Protein AF-A0A4Q2XAE1-F1 (afdb_monomer)

Solvent-accessible surface area (backbone atoms only — not comparable to full-atom values): 7192 Å² total; per-residue (Å²): 142,83,86,82,82,77,79,73,78,82,74,82,67,62,94,53,61,94,48,43,72,59,49,52,50,30,52,52,50,48,52,52,58,36,68,69,42,58,84,91,49,23,67,61,51,43,57,64,68,66,54,91,70,89,57,60,61,29,49,50,38,36,52,50,28,50,74,74,78,46,69,50,71,64,31,42,51,50,13,35,51,50,45,33,47,50,52,17,52,50,47,48,46,36,54,76,69,66,37,56,57,52,96,92,37,72,27,61,36,60,75,65,34,54,73,56,29,50,54,56,23,75,71,79

Radius of gyration: 18.58 Å; Cα contacts (8 Å, |Δi|>4): 113; chains: 1; bounding box: 35×68×38 Å

Foldseek 3Di:
DDDPPPDDPPPVPLPLVVCVVLVVVLLVVLLVLLVPDDPVCSVLLCVLSVPDDSLPQLSVLQVVCCVPPHGDVVSSVVSNVRVLLVSLVVLVVCLVVVPQDDPNHGHSCVVPNDVVSNVSSVSD

Structure (mmCIF, N/CA/C/O backbone):
data_AF-A0A4Q2XAE1-F1
#
_entry.id   AF-A0A4Q2XAE1-F1
#
loop_
_atom_site.group_PDB
_atom_site.id
_atom_site.type_symbol
_atom_site.label_atom_id
_atom_site.label_alt_id
_atom_site.label_comp_id
_atom_site.label_asym_id
_atom_site.label_entity_id
_atom_site.label_seq_id
_atom_site.pdbx_PDB_ins_code
_atom_site.Cartn_x
_atom_site.Cartn_y
_atom_site.Cartn_z
_atom_site.occupancy
_atom_site.B_iso_or_equiv
_atom_site.auth_seq_id
_atom_site.auth_comp_id
_atom_site.auth_asym_id
_atom_site.auth_atom_id
_atom_site.pdbx_PDB_model_num
ATOM 1 N N . MET A 1 1 ? -3.472 55.978 12.393 1.00 43.09 1 MET A N 1
ATOM 2 C CA . MET A 1 1 ? -2.885 55.097 11.363 1.00 43.09 1 MET A CA 1
ATOM 3 C C . MET A 1 1 ? -2.370 53.861 12.067 1.00 43.09 1 MET A C 1
ATOM 5 O O . MET A 1 1 ? -1.255 53.870 12.563 1.00 43.09 1 MET A O 1
ATOM 9 N N . ALA A 1 2 ? -3.241 52.869 12.222 1.00 43.34 2 ALA A N 1
ATOM 10 C CA . ALA A 1 2 ? -2.881 51.549 12.712 1.00 43.34 2 ALA A CA 1
ATOM 11 C C . ALA A 1 2 ? -3.066 50.611 11.525 1.00 43.34 2 ALA A C 1
ATOM 13 O O . ALA A 1 2 ? -4.173 50.529 11.000 1.00 43.34 2 ALA A O 1
ATOM 14 N N . ASP A 1 3 ? -1.987 49.975 11.088 1.00 41.94 3 ASP A N 1
ATOM 15 C CA . ASP A 1 3 ? -2.054 48.869 10.144 1.00 41.94 3 ASP A CA 1
ATOM 16 C C . ASP A 1 3 ? -1.270 47.714 10.768 1.00 41.94 3 ASP A C 1
ATOM 18 O O . ASP A 1 3 ? -0.056 47.581 10.622 1.00 41.94 3 ASP A O 1
ATOM 22 N N . THR A 1 4 ? -1.973 46.966 11.618 1.00 47.06 4 THR A N 1
ATOM 23 C CA . THR A 1 4 ? -1.481 45.737 12.239 1.00 47.06 4 THR A CA 1
ATOM 24 C C . THR A 1 4 ? -1.913 44.593 11.337 1.00 47.06 4 THR A C 1
ATOM 26 O O . THR A 1 4 ? -3.005 44.045 11.486 1.00 47.06 4 THR A O 1
ATOM 29 N N . THR A 1 5 ? -1.064 44.226 10.384 1.00 46.62 5 THR A N 1
ATOM 30 C CA . THR A 1 5 ? -1.225 42.996 9.610 1.00 46.62 5 THR A CA 1
ATOM 31 C C . THR A 1 5 ? -0.891 41.805 10.507 1.00 46.62 5 THR A C 1
ATOM 33 O O . THR A 1 5 ? 0.248 41.359 10.619 1.00 46.62 5 THR A O 1
ATOM 36 N N . ALA A 1 6 ? -1.907 41.289 11.197 1.00 49.97 6 ALA A N 1
ATOM 37 C CA . ALA A 1 6 ? -1.817 40.014 11.889 1.00 49.97 6 ALA A CA 1
ATOM 38 C C . ALA A 1 6 ? -1.661 38.893 10.847 1.00 49.97 6 ALA A C 1
ATOM 40 O O . ALA A 1 6 ? -2.634 38.449 10.241 1.00 49.97 6 ALA A O 1
ATOM 41 N N . GLN A 1 7 ? -0.428 38.436 10.625 1.00 51.66 7 GLN A N 1
ATOM 42 C CA . GLN A 1 7 ? -0.172 37.168 9.948 1.00 51.66 7 GLN A CA 1
ATOM 43 C C . GLN A 1 7 ? -0.736 36.039 10.813 1.00 51.66 7 GLN A C 1
ATOM 45 O O . GLN A 1 7 ? -0.203 35.716 11.873 1.00 51.66 7 GLN A O 1
ATOM 50 N N . THR A 1 8 ? -1.848 35.454 10.371 1.00 47.59 8 THR A N 1
ATOM 51 C CA . THR A 1 8 ? -2.364 34.207 10.933 1.00 47.59 8 THR A CA 1
ATOM 52 C C . THR A 1 8 ? -1.314 33.117 10.702 1.00 47.59 8 THR A C 1
ATOM 54 O O . THR A 1 8 ? -0.917 32.918 9.553 1.00 47.59 8 THR A O 1
ATOM 57 N N . PRO A 1 9 ? -0.831 32.410 11.739 1.00 50.25 9 PRO A N 1
ATOM 58 C CA . PRO A 1 9 ? 0.084 31.304 11.523 1.00 50.25 9 PRO A CA 1
ATOM 59 C C . PRO A 1 9 ? -0.664 30.222 10.744 1.00 50.25 9 PRO A C 1
ATOM 61 O O . PRO A 1 9 ? -1.672 29.693 11.216 1.00 50.25 9 PRO A O 1
ATOM 64 N N . THR A 1 10 ? -0.186 29.904 9.541 1.00 51.97 10 THR A N 1
ATOM 65 C CA . THR A 1 10 ? -0.641 28.752 8.761 1.00 51.97 10 THR A CA 1
ATOM 66 C C . THR A 1 10 ? -0.197 27.497 9.501 1.00 51.97 10 THR A C 1
ATOM 68 O O . THR A 1 10 ? 0.826 26.895 9.190 1.00 51.97 10 THR A O 1
ATOM 71 N N . ASN A 1 11 ? -0.934 27.129 10.545 1.00 55.09 11 ASN A N 1
ATOM 72 C CA . ASN A 1 11 ? -0.804 25.831 11.170 1.00 55.09 11 ASN A CA 1
ATOM 73 C C . ASN A 1 11 ? -1.308 24.831 10.127 1.00 55.09 11 ASN A C 1
ATOM 75 O O . ASN A 1 11 ? -2.514 24.624 9.994 1.00 55.09 11 ASN A O 1
ATOM 79 N N . THR A 1 12 ? -0.409 24.306 9.292 1.00 60.06 12 THR A N 1
ATOM 80 C CA . THR A 1 12 ? -0.704 23.203 8.373 1.00 60.06 12 THR A CA 1
ATOM 81 C C . THR A 1 12 ? -0.987 21.972 9.217 1.00 60.06 12 THR A C 1
ATOM 83 O O . THR A 1 12 ? -0.121 21.126 9.432 1.00 60.06 12 THR A O 1
ATOM 86 N N . LEU A 1 13 ? -2.203 21.925 9.754 1.00 67.81 13 LEU A N 1
ATOM 87 C CA . LEU A 1 13 ? -2.724 20.809 10.510 1.00 67.81 13 LEU A CA 1
ATOM 88 C C . LEU A 1 13 ? -2.662 19.592 9.589 1.00 67.81 13 LEU A C 1
ATOM 90 O O . LEU A 1 13 ? -3.167 19.631 8.462 1.00 67.81 13 LEU A O 1
ATOM 94 N N . PHE A 1 14 ? -2.012 18.525 10.041 1.00 76.06 14 PHE A N 1
ATOM 95 C CA . PHE A 1 14 ? -2.084 17.257 9.337 1.00 76.06 14 PHE A CA 1
ATOM 96 C C . PHE A 1 14 ? -3.573 16.877 9.213 1.00 76.06 14 PHE A C 1
ATOM 98 O O . PHE A 1 14 ? -4.256 16.824 10.238 1.00 76.06 14 PHE A O 1
ATOM 105 N N . PRO A 1 15 ? -4.110 16.641 7.997 1.00 84.06 15 PRO A N 1
ATOM 106 C CA . PRO A 1 15 ? -5.558 16.503 7.794 1.00 84.06 15 PRO A CA 1
ATOM 107 C C . PRO A 1 15 ? -6.210 15.379 8.607 1.00 84.06 15 PRO A C 1
ATOM 109 O O . PRO A 1 15 ? -7.419 15.389 8.812 1.00 84.06 15 PRO A O 1
ATOM 112 N N . PHE A 1 16 ? -5.406 14.419 9.067 1.00 92.44 16 PHE A N 1
ATOM 113 C CA . PHE A 1 16 ? -5.838 13.241 9.809 1.00 92.44 16 PHE A CA 1
ATOM 114 C C . PHE A 1 16 ? -5.255 13.199 11.227 1.00 92.44 16 PHE A C 1
ATOM 116 O O . PHE A 1 16 ? -4.987 12.119 11.744 1.00 92.44 16 PHE A O 1
ATOM 123 N N . GLU A 1 17 ? -5.056 14.362 11.864 1.00 92.94 17 GLU A N 1
ATOM 124 C CA . GLU A 1 17 ? -4.519 14.462 13.235 1.00 92.94 17 GLU A CA 1
ATOM 125 C C . GLU A 1 17 ? -5.265 13.563 14.230 1.00 92.94 17 GLU A C 1
ATOM 127 O O . GLU A 1 17 ? -4.638 12.895 15.044 1.00 92.94 17 GLU A O 1
ATOM 132 N N . LEU A 1 18 ? -6.595 13.483 14.105 1.00 93.88 18 LEU A N 1
ATOM 133 C CA . LEU A 1 18 ? -7.455 12.669 14.968 1.00 93.88 18 LEU A CA 1
ATOM 134 C C . LEU A 1 18 ? -7.093 11.174 14.971 1.00 93.88 18 LEU A C 1
ATOM 136 O O . LEU A 1 18 ? -7.336 10.502 15.965 1.00 93.88 18 LEU A O 1
ATOM 140 N N . VAL A 1 19 ? -6.542 10.663 13.868 1.00 95.56 19 VAL A N 1
ATOM 141 C CA . VAL A 1 19 ? -6.224 9.236 13.674 1.00 95.56 19 VAL A CA 1
ATOM 142 C C . VAL A 1 19 ? -4.734 9.015 13.407 1.00 95.56 19 VAL A C 1
ATOM 144 O O . VAL A 1 19 ? -4.333 8.041 12.768 1.00 95.56 19 VAL A O 1
ATOM 147 N N . ARG A 1 20 ? -3.887 9.958 13.843 1.00 94.81 20 ARG A N 1
ATOM 148 C CA . ARG A 1 20 ? -2.440 9.920 13.602 1.00 94.81 20 ARG A CA 1
ATOM 149 C C . ARG A 1 20 ? -1.808 8.636 14.138 1.00 94.81 20 ARG A C 1
ATOM 151 O O . ARG A 1 20 ? -1.061 7.990 13.409 1.00 94.81 20 ARG A O 1
ATOM 158 N N . ALA A 1 21 ? -2.115 8.265 15.379 1.00 95.38 21 ALA A N 1
ATOM 159 C CA . ALA A 1 21 ? -1.518 7.099 16.029 1.00 95.38 21 ALA A CA 1
ATOM 160 C C . ALA A 1 21 ? -1.880 5.793 15.300 1.00 95.38 21 ALA A C 1
ATOM 162 O O . ALA A 1 21 ? -1.049 4.906 15.109 1.00 95.38 21 ALA A O 1
ATOM 163 N N . GLU A 1 22 ? -3.119 5.682 14.832 1.00 96.69 22 GLU A N 1
ATOM 164 C CA . GLU A 1 22 ? -3.600 4.555 14.043 1.00 96.69 22 GLU A CA 1
ATOM 165 C C . GLU A 1 22 ? -2.939 4.502 12.663 1.00 96.69 22 GLU A C 1
ATOM 167 O O . GLU A 1 22 ? -2.553 3.426 12.209 1.00 96.69 22 GLU A O 1
ATOM 172 N N . LEU A 1 23 ? -2.752 5.652 12.009 1.00 96.12 23 LEU A N 1
ATOM 173 C CA . LEU A 1 23 ? -2.040 5.734 10.732 1.00 96.12 23 LEU A CA 1
ATOM 174 C C . LEU A 1 23 ? -0.564 5.343 10.856 1.00 96.12 23 LEU A C 1
ATOM 176 O O . LEU A 1 23 ? -0.034 4.689 9.959 1.00 96.12 23 LEU A O 1
ATOM 180 N N . GLU A 1 24 ? 0.091 5.689 11.963 1.00 95.44 24 GLU A N 1
ATOM 181 C CA . GLU A 1 24 ? 1.4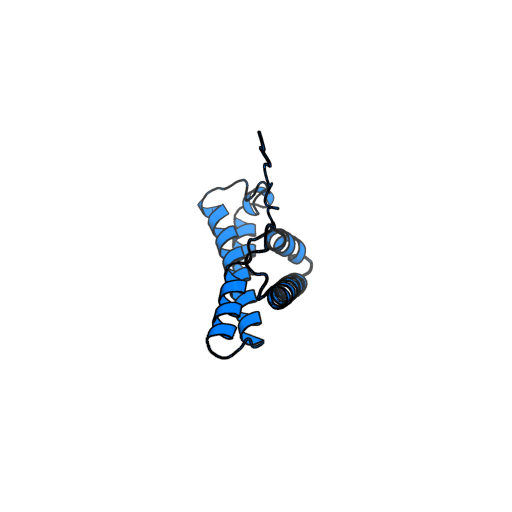54 5.232 12.256 1.00 95.44 24 GLU A CA 1
ATOM 182 C C . GLU A 1 24 ? 1.507 3.707 12.415 1.00 95.44 24 GLU A C 1
ATOM 184 O O . GLU A 1 24 ? 2.405 3.063 11.869 1.00 95.44 24 GLU A O 1
ATOM 189 N N . ARG A 1 25 ? 0.508 3.104 13.075 1.00 97.25 25 ARG A N 1
ATOM 190 C CA . ARG A 1 25 ? 0.384 1.638 13.166 1.00 97.25 25 ARG A CA 1
ATOM 191 C C . ARG A 1 25 ? 0.176 0.997 11.793 1.00 97.25 25 ARG A C 1
ATOM 193 O O . ARG A 1 25 ? 0.821 -0.005 11.501 1.00 97.25 25 ARG A O 1
ATOM 200 N N . VAL A 1 26 ? -0.663 1.583 10.936 1.00 96.62 26 VAL A N 1
ATOM 201 C CA . VAL A 1 26 ? -0.853 1.112 9.551 1.00 96.62 26 VAL A CA 1
ATOM 202 C C . VAL A 1 26 ? 0.461 1.160 8.770 1.00 96.62 26 VAL A C 1
ATOM 204 O O . VAL A 1 26 ? 0.797 0.203 8.080 1.00 96.62 26 VAL A O 1
ATOM 207 N N . GLU A 1 27 ? 1.225 2.244 8.892 1.00 94.94 27 GLU A N 1
ATOM 208 C CA . GLU A 1 27 ? 2.512 2.398 8.207 1.00 94.94 27 GLU A CA 1
ATOM 209 C C . GLU A 1 27 ? 3.531 1.340 8.660 1.00 94.94 27 GLU A C 1
ATOM 211 O O . GLU A 1 27 ? 4.236 0.766 7.828 1.00 94.94 27 GLU A O 1
ATOM 216 N N . VAL A 1 28 ? 3.580 1.032 9.961 1.00 96.06 28 VAL A N 1
ATOM 217 C CA . VAL A 1 28 ? 4.396 -0.073 10.485 1.00 96.06 28 VAL A CA 1
ATOM 218 C C . VAL A 1 28 ? 3.948 -1.403 9.881 1.00 96.06 28 VAL A C 1
ATOM 220 O O . VAL A 1 28 ? 4.781 -2.121 9.330 1.00 96.06 28 VAL A O 1
ATOM 223 N N . SER A 1 29 ? 2.647 -1.698 9.896 1.00 96.62 29 SER A N 1
ATOM 224 C CA . SER A 1 29 ? 2.120 -2.951 9.349 1.00 96.62 29 SER A CA 1
ATOM 225 C C . SER A 1 29 ? 2.383 -3.104 7.849 1.00 96.62 29 SER A C 1
ATOM 227 O O . SER A 1 29 ? 2.751 -4.192 7.417 1.00 96.62 29 SER A O 1
ATOM 229 N N . ILE A 1 30 ? 2.278 -2.036 7.048 1.00 95.75 30 ILE A N 1
ATOM 230 C CA . ILE A 1 30 ? 2.649 -2.073 5.622 1.00 95.75 30 ILE A CA 1
ATOM 231 C C . ILE A 1 30 ? 4.122 -2.469 5.469 1.00 95.75 30 ILE A C 1
ATOM 233 O O . ILE A 1 30 ? 4.443 -3.363 4.689 1.00 95.75 30 ILE A O 1
ATOM 237 N N . ARG A 1 31 ? 5.030 -1.855 6.237 1.00 94.69 31 ARG A N 1
ATOM 238 C CA . ARG A 1 31 ? 6.467 -2.178 6.171 1.00 94.69 31 ARG A CA 1
ATOM 239 C C . ARG A 1 31 ? 6.770 -3.603 6.616 1.00 94.69 31 ARG A C 1
ATOM 241 O O . ARG A 1 31 ? 7.682 -4.218 6.074 1.00 94.69 31 ARG A O 1
ATOM 248 N N . GLU A 1 32 ? 6.036 -4.125 7.590 1.00 96.12 32 GLU A N 1
ATOM 249 C CA . GLU A 1 32 ? 6.158 -5.520 8.018 1.00 96.12 32 GLU A CA 1
ATOM 250 C C . GLU A 1 32 ? 5.708 -6.490 6.920 1.00 96.12 32 GLU A C 1
ATOM 252 O O . GLU A 1 32 ? 6.419 -7.459 6.662 1.00 96.12 32 GLU A O 1
ATOM 257 N N . GLN A 1 33 ? 4.604 -6.198 6.219 1.00 94.62 33 GLN A N 1
ATOM 258 C CA . GLN A 1 33 ? 4.173 -6.992 5.058 1.00 94.62 33 GLN A CA 1
ATOM 259 C C . GLN A 1 33 ? 5.233 -6.981 3.951 1.00 94.62 33 GLN A C 1
ATOM 261 O O . GLN A 1 33 ? 5.587 -8.034 3.431 1.00 94.62 33 GLN A O 1
ATOM 266 N N . VAL A 1 34 ? 5.810 -5.814 3.648 1.00 94.31 34 VAL A N 1
ATOM 267 C CA . VAL A 1 34 ? 6.901 -5.690 2.666 1.00 94.31 34 VAL A CA 1
ATOM 268 C C . VAL A 1 34 ? 8.107 -6.549 3.058 1.00 94.31 34 VAL A C 1
ATOM 270 O O . VAL A 1 34 ? 8.633 -7.288 2.233 1.00 94.31 34 VAL A O 1
ATOM 273 N N . ARG A 1 35 ? 8.524 -6.510 4.328 1.00 95.25 35 ARG A N 1
ATOM 274 C CA . ARG A 1 35 ? 9.667 -7.297 4.828 1.00 95.25 35 ARG A CA 1
ATOM 275 C C . ARG A 1 35 ? 9.431 -8.806 4.829 1.00 95.25 35 ARG A C 1
ATOM 277 O O . ARG A 1 35 ? 10.396 -9.554 4.948 1.00 95.25 35 ARG A O 1
ATOM 284 N N . ALA A 1 36 ? 8.177 -9.245 4.756 1.00 96.06 36 ALA A N 1
ATOM 285 C CA . ALA A 1 36 ? 7.820 -10.657 4.728 1.00 96.06 36 ALA A CA 1
ATOM 286 C C . ALA A 1 36 ? 7.954 -11.288 3.330 1.00 96.06 36 ALA A C 1
ATOM 288 O O . ALA A 1 36 ? 7.855 -12.510 3.212 1.00 96.06 36 ALA A O 1
ATOM 289 N N . PHE A 1 37 ? 8.186 -10.487 2.282 1.00 96.12 37 PHE A N 1
ATOM 290 C CA . PHE A 1 37 ? 8.477 -11.005 0.946 1.00 96.12 37 PHE A CA 1
ATOM 291 C C . PHE A 1 37 ? 9.818 -11.739 0.895 1.00 96.12 37 PHE A C 1
ATOM 293 O O . PHE A 1 37 ? 10.709 -11.527 1.719 1.00 96.12 37 PHE A O 1
ATOM 300 N N . ASP A 1 38 ? 9.968 -12.590 -0.123 1.00 97.00 38 ASP A N 1
ATOM 301 C CA . ASP A 1 38 ? 11.250 -13.218 -0.430 1.00 97.00 38 ASP A CA 1
ATOM 302 C C . ASP A 1 38 ? 12.354 -12.145 -0.567 1.00 97.00 38 ASP A C 1
ATOM 304 O O . ASP A 1 38 ? 12.109 -11.114 -1.204 1.00 97.00 38 ASP A O 1
ATOM 308 N N . PRO A 1 39 ? 13.567 -12.357 -0.019 1.00 96.75 39 PRO A N 1
ATOM 309 C CA . PRO A 1 39 ? 14.649 -11.372 -0.076 1.00 96.75 39 PRO A CA 1
ATOM 310 C C . PRO A 1 39 ? 15.029 -10.909 -1.489 1.00 96.75 39 PRO A C 1
ATOM 312 O O . PRO A 1 39 ? 15.564 -9.813 -1.649 1.00 96.75 39 PRO A O 1
ATOM 315 N N . ALA A 1 40 ? 14.773 -11.720 -2.519 1.00 95.50 40 ALA A N 1
ATOM 316 C CA . ALA A 1 40 ? 14.997 -11.331 -3.908 1.00 95.50 40 ALA A CA 1
ATOM 317 C C . ALA A 1 40 ? 13.922 -10.367 -4.442 1.00 95.50 40 ALA A C 1
ATOM 319 O O . ALA A 1 40 ? 14.176 -9.659 -5.414 1.00 95.50 40 ALA A O 1
ATOM 320 N N . VAL A 1 41 ? 12.736 -10.334 -3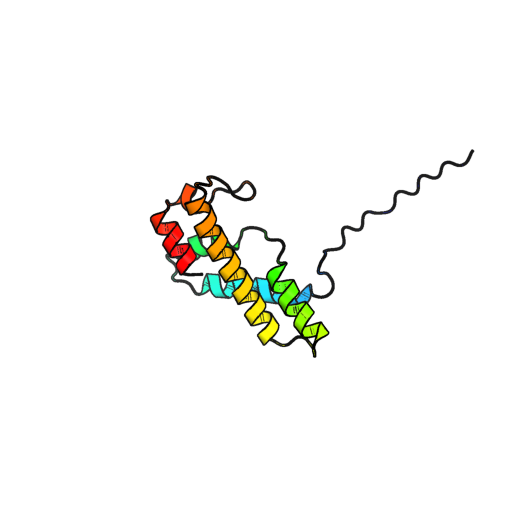.828 1.00 95.75 41 VAL A N 1
ATOM 321 C CA . VAL A 1 41 ? 11.567 -9.546 -4.257 1.00 95.75 41 VAL A CA 1
ATOM 322 C C . VAL A 1 41 ? 11.356 -8.314 -3.371 1.00 95.75 41 VAL A C 1
ATOM 324 O O . VAL A 1 41 ? 10.973 -7.258 -3.879 1.00 95.75 41 VAL A O 1
ATOM 327 N N . GLU A 1 42 ? 11.660 -8.414 -2.074 1.00 96.94 42 GLU A N 1
ATOM 328 C CA . GLU A 1 42 ? 11.470 -7.350 -1.076 1.00 96.94 42 GLU A CA 1
ATOM 329 C C . GLU A 1 42 ? 11.962 -5.965 -1.532 1.00 96.94 42 GLU A C 1
ATOM 331 O O . GLU A 1 42 ? 11.175 -5.022 -1.422 1.00 96.94 42 GLU A O 1
ATOM 336 N N . PRO A 1 43 ? 13.157 -5.797 -2.140 1.00 96.75 43 PRO A N 1
ATOM 337 C CA . PRO A 1 43 ? 13.643 -4.466 -2.512 1.00 96.75 43 PRO A CA 1
ATOM 338 C C . PRO A 1 43 ? 12.764 -3.761 -3.553 1.00 96.75 43 PRO A C 1
ATOM 340 O O . PRO A 1 43 ? 12.661 -2.531 -3.565 1.00 96.75 43 PRO A O 1
ATOM 343 N N . TYR A 1 44 ? 12.117 -4.532 -4.431 1.00 96.06 44 TYR A N 1
ATOM 344 C CA . TYR A 1 44 ? 11.212 -4.006 -5.451 1.00 96.06 44 TYR A CA 1
ATOM 345 C C . TYR A 1 44 ? 9.881 -3.569 -4.838 1.00 96.06 44 TYR A C 1
ATOM 347 O O . TYR A 1 44 ? 9.387 -2.478 -5.128 1.00 96.06 44 TYR A O 1
ATOM 355 N N . VAL A 1 45 ? 9.330 -4.390 -3.942 1.00 96.44 45 VAL A N 1
ATOM 356 C CA . VAL A 1 45 ? 8.090 -4.079 -3.218 1.00 96.44 45 VAL A CA 1
ATOM 357 C C . VAL A 1 45 ? 8.310 -2.874 -2.299 1.00 96.44 45 VAL A C 1
ATOM 359 O O . VAL A 1 45 ? 7.508 -1.940 -2.286 1.00 96.44 45 VAL A O 1
ATOM 362 N N . ALA A 1 46 ? 9.449 -2.822 -1.604 1.00 95.44 46 ALA A N 1
ATOM 363 C CA . ALA A 1 46 ? 9.843 -1.695 -0.769 1.00 95.44 46 ALA A CA 1
ATOM 364 C C . ALA A 1 46 ? 9.951 -0.393 -1.566 1.00 95.44 46 ALA A C 1
ATOM 366 O O . ALA A 1 46 ? 9.540 0.658 -1.076 1.00 95.44 46 ALA A O 1
ATOM 367 N N . TYR A 1 47 ? 10.459 -0.443 -2.800 1.00 95.00 47 TYR A N 1
ATOM 368 C CA . TYR A 1 47 ? 10.503 0.730 -3.669 1.00 95.00 47 TYR A CA 1
ATOM 369 C C . TYR A 1 47 ? 9.106 1.279 -3.978 1.00 95.00 47 TYR A C 1
ATOM 371 O O . TYR A 1 47 ? 8.894 2.488 -3.881 1.00 95.00 47 TYR A O 1
ATOM 379 N N . ILE A 1 48 ? 8.153 0.401 -4.302 1.00 93.44 48 ILE A N 1
ATOM 380 C CA . ILE A 1 48 ? 6.765 0.792 -4.578 1.00 93.44 48 ILE A CA 1
ATOM 381 C C . ILE A 1 48 ? 6.138 1.407 -3.316 1.00 93.44 48 ILE A C 1
ATOM 383 O O . ILE A 1 48 ? 5.630 2.534 -3.354 1.00 93.44 48 ILE A O 1
ATOM 387 N N . CYS A 1 49 ? 6.256 0.715 -2.179 1.00 91.62 49 CYS A N 1
ATOM 388 C CA . CYS A 1 49 ? 5.618 1.094 -0.918 1.00 91.62 49 CYS A CA 1
ATOM 389 C C . CYS A 1 49 ? 6.231 2.327 -0.231 1.00 91.62 49 CYS A C 1
ATOM 391 O O . CYS A 1 49 ? 5.532 3.032 0.501 1.00 91.62 49 CYS A O 1
ATOM 393 N N . ASN A 1 50 ? 7.506 2.638 -0.487 1.00 86.00 50 ASN A N 1
ATOM 394 C CA . ASN A 1 50 ? 8.180 3.822 0.066 1.00 86.00 50 ASN A CA 1
ATOM 395 C C . ASN A 1 50 ? 7.790 5.139 -0.625 1.00 86.00 50 ASN A C 1
ATOM 397 O O . ASN A 1 50 ? 8.299 6.206 -0.267 1.00 86.00 50 ASN A O 1
ATOM 401 N N . THR A 1 51 ? 6.876 5.111 -1.595 1.00 73.62 51 THR A N 1
ATOM 402 C CA . THR A 1 51 ? 6.397 6.338 -2.230 1.00 73.62 51 THR A CA 1
ATOM 403 C C . THR A 1 51 ? 5.443 7.081 -1.290 1.00 73.62 51 THR A C 1
ATOM 405 O O . THR A 1 51 ? 4.381 6.576 -0.924 1.00 73.62 51 THR A O 1
ATOM 408 N N . SER A 1 52 ? 5.798 8.317 -0.921 1.00 66.69 52 SER A N 1
ATOM 409 C CA . SER A 1 52 ? 4.997 9.161 -0.020 1.00 66.69 52 SER A CA 1
ATOM 410 C C . SER A 1 52 ? 3.569 9.328 -0.537 1.00 66.69 52 SER A C 1
ATOM 412 O O . SER A 1 52 ? 3.368 9.871 -1.626 1.00 66.69 52 SER A O 1
ATOM 414 N N . GLY A 1 53 ? 2.585 8.847 0.228 1.00 79.62 53 GLY A N 1
ATOM 415 C CA . GLY A 1 53 ? 1.156 8.916 -0.068 1.00 79.62 53 GLY A CA 1
ATOM 416 C C . GLY A 1 53 ? 0.391 9.727 0.974 1.00 79.62 53 GLY A C 1
ATOM 417 O O . GLY A 1 53 ? 0.829 9.902 2.103 1.00 79.62 53 GLY A O 1
ATOM 418 N N . LYS A 1 54 ? -0.796 10.215 0.601 1.00 87.69 54 LYS A N 1
ATOM 419 C CA . LYS A 1 54 ? -1.655 11.006 1.501 1.00 87.69 54 LYS A CA 1
ATOM 420 C C . LYS A 1 54 ? -2.367 10.159 2.570 1.00 87.69 54 LYS A C 1
ATOM 422 O O . LYS A 1 54 ? -3.036 10.728 3.420 1.00 87.69 54 LYS A O 1
ATOM 427 N N . ARG A 1 55 ? -2.282 8.823 2.476 1.00 92.25 55 ARG A N 1
ATOM 428 C CA . ARG A 1 55 ? -2.911 7.836 3.379 1.00 92.25 55 ARG A CA 1
ATOM 429 C C . ARG A 1 55 ? -4.410 8.066 3.638 1.00 92.25 55 ARG A C 1
ATOM 431 O O . ARG A 1 55 ? -4.931 7.745 4.700 1.00 92.25 55 ARG A O 1
ATOM 438 N N . ILE A 1 56 ? -5.125 8.579 2.633 1.00 95.62 56 ILE A N 1
ATOM 439 C CA . ILE A 1 56 ? -6.561 8.896 2.731 1.00 95.62 56 ILE A CA 1
ATOM 440 C C . ILE A 1 56 ? -7.396 7.625 2.942 1.00 95.62 56 ILE A C 1
ATOM 442 O O . ILE A 1 56 ? -8.359 7.643 3.702 1.00 95.62 56 ILE A O 1
ATOM 446 N N . ARG A 1 57 ? -7.031 6.519 2.280 1.00 96.44 57 ARG A N 1
ATOM 447 C CA . ARG A 1 57 ? -7.783 5.256 2.336 1.00 96.44 57 ARG A CA 1
ATOM 448 C C . ARG A 1 57 ? -7.708 4.594 3.721 1.00 96.44 57 ARG A C 1
ATOM 450 O O . ARG A 1 57 ? -8.774 4.344 4.281 1.00 96.44 57 ARG A O 1
ATOM 457 N N . PRO A 1 58 ? -6.515 4.403 4.325 1.00 97.06 58 PRO A N 1
ATOM 458 C CA . PRO A 1 58 ? -6.416 3.998 5.722 1.00 97.06 58 PRO A CA 1
ATOM 459 C C . PRO A 1 58 ? -7.161 4.922 6.682 1.00 97.06 58 PRO A C 1
ATOM 461 O O . PRO A 1 58 ? -7.905 4.446 7.535 1.00 97.06 58 PRO A O 1
ATOM 464 N N . ALA A 1 59 ? -7.005 6.242 6.520 1.00 97.25 59 ALA A N 1
ATOM 465 C CA . ALA A 1 59 ? -7.642 7.212 7.403 1.00 97.25 59 ALA A CA 1
ATOM 466 C C . ALA A 1 59 ? -9.168 7.075 7.376 1.00 97.25 59 ALA A C 1
ATOM 468 O O . ALA A 1 59 ? -9.803 7.083 8.426 1.00 97.25 59 ALA A O 1
ATOM 469 N N . LEU A 1 60 ? -9.755 6.889 6.189 1.00 97.12 60 LEU A N 1
ATOM 470 C CA . LEU A 1 60 ? -11.192 6.688 6.038 1.00 97.12 60 LEU A CA 1
ATOM 471 C C . LEU A 1 60 ? -11.674 5.428 6.770 1.00 97.12 60 LEU A C 1
ATOM 473 O O . LEU A 1 60 ? -12.670 5.499 7.483 1.00 97.12 60 LEU A O 1
ATOM 477 N N . ALA A 1 61 ? -10.962 4.304 6.642 1.00 97.50 61 ALA A N 1
ATOM 478 C CA . ALA A 1 61 ? -11.318 3.065 7.335 1.00 97.50 61 ALA A CA 1
ATOM 479 C C . ALA A 1 61 ? -11.339 3.233 8.864 1.00 97.50 61 ALA A C 1
ATOM 481 O O . ALA A 1 61 ? -12.277 2.793 9.530 1.00 97.50 61 ALA A O 1
ATOM 482 N N . ILE A 1 62 ? -10.331 3.916 9.411 1.00 98.00 62 ILE A N 1
ATOM 483 C CA . ILE A 1 62 ? -10.213 4.174 10.850 1.00 98.00 62 ILE A CA 1
ATOM 484 C C . ILE A 1 62 ? -11.310 5.136 11.325 1.00 98.00 62 ILE A C 1
ATOM 486 O O . ILE A 1 62 ? -11.986 4.867 12.318 1.00 98.00 62 ILE A O 1
ATOM 490 N N . LEU A 1 63 ? -11.515 6.243 10.605 1.00 97.31 63 LEU A N 1
ATOM 491 C CA . LEU A 1 63 ? -12.516 7.256 10.948 1.00 97.31 63 LEU A CA 1
ATOM 492 C C . LEU A 1 63 ? -13.938 6.686 10.932 1.00 97.31 63 LEU A C 1
ATOM 494 O O . LEU A 1 63 ? -14.731 7.017 11.812 1.00 97.31 63 LEU A O 1
ATOM 498 N N . VAL A 1 64 ? -14.255 5.818 9.967 1.00 96.81 64 VAL A N 1
ATOM 499 C CA . VAL A 1 64 ? -15.557 5.138 9.906 1.00 96.81 64 VAL A CA 1
ATOM 500 C C . VAL A 1 64 ? -15.758 4.257 11.135 1.00 96.81 64 VAL A C 1
ATOM 502 O O . VAL A 1 64 ? -16.797 4.379 11.775 1.00 96.81 64 VAL A O 1
ATOM 505 N N . GLY A 1 65 ? -14.757 3.461 11.524 1.00 96.38 65 GLY A N 1
ATOM 506 C CA . GLY A 1 65 ? -14.828 2.657 12.748 1.00 96.38 65 GLY A CA 1
ATOM 507 C C . GLY A 1 65 ? -15.112 3.505 13.984 1.00 96.38 65 GLY A C 1
ATOM 508 O O . GLY A 1 65 ? -16.068 3.248 14.720 1.00 96.38 65 GLY A O 1
ATOM 509 N N . GLY A 1 66 ? -14.351 4.590 14.155 1.00 95.94 66 GLY A N 1
ATOM 510 C CA . GLY A 1 66 ? -14.577 5.571 15.217 1.00 95.94 66 GLY A CA 1
ATOM 511 C C . GLY A 1 66 ? -15.993 6.159 15.215 1.00 95.94 66 GLY A C 1
ATOM 512 O O . GLY A 1 66 ? -16.599 6.290 16.276 1.00 95.94 66 GLY A O 1
ATOM 513 N N . ALA A 1 67 ? -16.552 6.452 14.038 1.00 96.38 67 ALA A N 1
ATOM 514 C CA . ALA A 1 67 ? -17.896 7.009 13.895 1.00 96.38 67 ALA A CA 1
ATOM 515 C C . ALA A 1 67 ? -19.028 5.996 14.154 1.00 96.38 67 ALA A C 1
ATOM 517 O O . ALA A 1 67 ? -20.117 6.405 14.556 1.00 96.38 67 ALA A O 1
ATOM 518 N N . THR A 1 68 ? -18.806 4.696 13.924 1.00 94.44 68 THR A N 1
ATOM 519 C CA . THR A 1 68 ? -19.867 3.669 13.986 1.00 94.44 68 THR A CA 1
ATOM 520 C C . THR A 1 68 ? -19.870 2.811 15.249 1.00 94.44 68 THR A C 1
ATOM 522 O O . THR A 1 68 ? -20.814 2.053 15.455 1.00 94.44 68 THR A O 1
ATOM 525 N N . GLY A 1 69 ? -18.840 2.887 16.092 1.00 90.06 69 GLY A N 1
ATOM 526 C CA . GLY A 1 69 ? -18.774 2.051 17.299 1.00 90.06 69 GLY A CA 1
ATOM 527 C C . GLY A 1 69 ? -17.405 1.929 17.963 1.00 90.06 69 GLY A C 1
ATOM 528 O O . GLY A 1 69 ? -17.279 1.197 18.942 1.00 90.06 69 GLY A O 1
ATOM 529 N N . GLY A 1 70 ? -16.397 2.638 17.455 1.00 93.44 70 GLY A N 1
ATOM 530 C CA . GLY A 1 70 ? -15.027 2.621 17.953 1.00 93.44 70 GLY A CA 1
ATOM 531 C C . GLY A 1 70 ? -14.059 1.933 16.990 1.00 93.44 70 GLY A C 1
ATOM 532 O O . GLY A 1 70 ? -14.417 1.032 16.230 1.00 93.44 70 GLY A O 1
ATOM 533 N N . THR A 1 71 ? -12.802 2.367 17.032 1.00 95.25 71 THR A N 1
ATOM 534 C CA . THR A 1 71 ? -11.725 1.767 16.243 1.00 95.25 71 THR A CA 1
ATOM 535 C C . THR A 1 71 ? -11.292 0.440 16.861 1.00 95.25 71 THR A C 1
ATOM 537 O O . THR A 1 71 ? -11.045 0.344 18.061 1.00 95.25 71 THR A O 1
ATOM 540 N N . THR A 1 72 ? -11.146 -0.579 16.020 1.00 96.12 72 THR A N 1
ATOM 541 C CA . THR A 1 72 ? -10.627 -1.906 16.385 1.00 96.12 72 THR A CA 1
ATOM 542 C C . THR A 1 72 ? -9.437 -2.259 15.499 1.00 96.12 72 THR A C 1
ATOM 544 O O . THR A 1 72 ? -9.210 -1.615 14.472 1.00 96.12 72 THR A O 1
ATOM 547 N N . ASP A 1 73 ? -8.702 -3.317 15.842 1.00 96.31 73 ASP A N 1
ATOM 548 C CA . ASP A 1 73 ? -7.582 -3.782 15.018 1.00 96.31 73 ASP A CA 1
ATOM 549 C C . ASP A 1 73 ? -8.010 -4.200 13.601 1.00 96.31 73 ASP A C 1
ATOM 551 O O . ASP A 1 73 ? -7.213 -4.110 12.670 1.00 96.31 73 ASP A O 1
ATOM 555 N N . ASP A 1 74 ? -9.269 -4.586 13.389 1.00 96.75 74 ASP A N 1
ATOM 556 C CA . ASP A 1 74 ? -9.769 -4.915 12.050 1.00 96.75 74 ASP A CA 1
ATOM 557 C C . ASP A 1 74 ? -9.884 -3.676 11.150 1.00 96.75 74 ASP A C 1
ATOM 559 O O . ASP A 1 74 ? -9.638 -3.770 9.947 1.00 96.75 74 ASP A O 1
ATOM 563 N N . HIS A 1 75 ? -10.146 -2.496 11.724 1.00 97.38 75 HIS A N 1
ATOM 564 C CA . HIS A 1 75 ? -10.111 -1.227 10.988 1.00 97.38 75 HIS A CA 1
ATOM 565 C C . HIS A 1 75 ? -8.684 -0.857 10.553 1.00 97.38 75 HIS A C 1
ATOM 567 O O . HIS A 1 75 ? -8.483 -0.267 9.491 1.00 97.38 75 HIS A O 1
ATOM 573 N N . LEU A 1 76 ? -7.676 -1.247 11.340 1.00 97.38 76 LEU A N 1
ATOM 574 C CA . LEU A 1 76 ? -6.272 -1.092 10.958 1.00 97.38 76 LEU A CA 1
ATOM 575 C C . LEU A 1 76 ? -5.897 -2.075 9.851 1.00 97.38 76 LEU A C 1
ATOM 577 O O . LEU A 1 76 ? -5.319 -1.663 8.847 1.00 97.38 76 LEU A O 1
ATOM 581 N N . LYS A 1 77 ? -6.279 -3.352 9.992 1.00 97.62 77 LYS A N 1
ATOM 582 C CA . LYS A 1 77 ? -6.034 -4.384 8.972 1.00 97.62 77 LYS A CA 1
ATOM 583 C C . LYS A 1 77 ? -6.655 -4.005 7.633 1.00 97.62 77 LYS A C 1
ATOM 585 O O . LYS A 1 77 ? -5.970 -4.062 6.616 1.00 97.62 77 LYS A O 1
ATOM 590 N N . ILE A 1 78 ? -7.918 -3.574 7.615 1.00 97.62 78 ILE A N 1
ATOM 591 C CA . ILE A 1 78 ? -8.553 -3.146 6.364 1.00 97.62 78 ILE A CA 1
ATOM 592 C C . ILE A 1 78 ? -7.895 -1.873 5.815 1.00 97.62 78 ILE A C 1
ATOM 594 O O . ILE A 1 78 ? -7.745 -1.751 4.606 1.00 97.62 78 ILE A O 1
ATOM 598 N N . GLY A 1 79 ? -7.422 -0.964 6.676 1.00 97.56 79 GLY A N 1
ATOM 599 C CA . GLY A 1 79 ? -6.629 0.192 6.257 1.00 97.56 79 GLY A CA 1
ATOM 600 C C . GLY A 1 79 ? -5.341 -0.205 5.527 1.00 97.56 79 GLY A C 1
ATOM 601 O O . GLY A 1 79 ? -5.061 0.337 4.459 1.00 97.56 79 GLY A O 1
ATOM 602 N N . VAL A 1 80 ? -4.602 -1.189 6.053 1.00 97.12 80 VAL A N 1
ATOM 603 C CA . VAL A 1 80 ? -3.413 -1.770 5.398 1.00 97.12 80 VAL A CA 1
ATOM 604 C C . VAL A 1 80 ? -3.787 -2.371 4.043 1.00 97.12 80 VAL A C 1
ATOM 606 O O . VAL A 1 80 ? -3.185 -2.006 3.037 1.00 97.12 80 VAL A O 1
ATOM 609 N N . ILE A 1 81 ? -4.813 -3.228 3.999 1.00 97.38 81 IL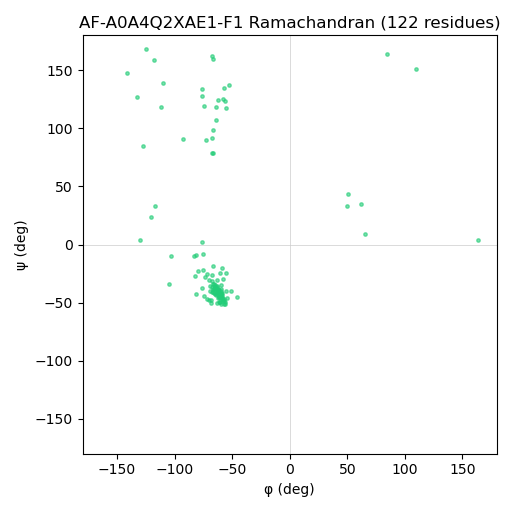E A N 1
ATOM 610 C CA . ILE A 1 81 ? -5.276 -3.891 2.767 1.00 97.38 81 ILE A CA 1
ATOM 611 C C . ILE A 1 81 ? -5.647 -2.861 1.693 1.00 97.38 81 ILE A C 1
ATOM 613 O O . ILE A 1 81 ? -5.218 -2.971 0.548 1.00 97.38 81 ILE A O 1
ATOM 617 N N . LEU A 1 82 ? -6.413 -1.829 2.057 1.00 97.38 82 LEU A N 1
ATOM 618 C CA . LEU A 1 82 ? -6.835 -0.788 1.119 1.00 97.38 82 LEU A CA 1
ATOM 619 C C . LEU A 1 82 ? -5.656 0.001 0.543 1.00 97.38 82 LEU A C 1
ATOM 621 O O . LEU A 1 82 ? -5.713 0.420 -0.614 1.00 97.38 82 LEU A O 1
ATOM 625 N N . GLU A 1 83 ? -4.610 0.240 1.333 1.00 96.81 83 GLU A N 1
ATOM 626 C CA . GLU A 1 83 ? -3.423 0.943 0.849 1.00 96.81 83 GLU A CA 1
ATOM 627 C C . GLU A 1 83 ? -2.541 0.041 -0.022 1.00 96.81 83 GLU A C 1
ATOM 629 O O . GLU A 1 83 ? -2.040 0.518 -1.036 1.00 96.81 83 GLU A O 1
ATOM 634 N N . LEU A 1 84 ? -2.398 -1.250 0.305 1.00 95.81 84 LEU A N 1
ATOM 635 C CA . LEU A 1 84 ? -1.689 -2.218 -0.543 1.00 95.81 84 LEU A CA 1
ATOM 636 C C . LEU A 1 84 ? -2.367 -2.356 -1.912 1.00 95.81 84 LEU A C 1
ATOM 638 O O . LEU A 1 84 ? -1.715 -2.131 -2.930 1.00 95.81 84 LEU A O 1
ATOM 642 N N . ILE A 1 85 ? -3.691 -2.553 -1.938 1.00 96.69 85 ILE A N 1
ATOM 643 C CA . ILE A 1 85 ? -4.476 -2.583 -3.184 1.00 96.69 85 ILE A CA 1
ATOM 644 C C . ILE A 1 85 ? -4.321 -1.267 -3.951 1.00 96.69 85 ILE A C 1
ATOM 646 O O . ILE A 1 85 ? -4.152 -1.270 -5.166 1.00 96.69 85 ILE A O 1
ATOM 650 N N . HIS A 1 86 ? -4.344 -0.121 -3.266 1.00 96.00 86 HIS A N 1
ATOM 651 C CA . HIS A 1 86 ? -4.113 1.161 -3.928 1.00 96.00 86 HIS A CA 1
ATOM 652 C C . HIS A 1 86 ? -2.738 1.233 -4.602 1.00 96.00 86 HIS A C 1
ATOM 654 O O . HIS A 1 86 ? -2.625 1.769 -5.705 1.00 96.00 86 HIS A O 1
ATOM 660 N N . MET A 1 87 ? -1.694 0.729 -3.948 1.00 95.31 87 MET A N 1
ATOM 661 C CA . MET A 1 87 ? -0.347 0.708 -4.512 1.00 95.31 87 MET A CA 1
ATOM 662 C C . MET A 1 87 ? -0.251 -0.271 -5.687 1.00 95.31 87 MET A C 1
ATOM 664 O O . MET A 1 87 ? 0.320 0.101 -6.710 1.00 95.31 87 MET A O 1
ATOM 668 N N . ALA A 1 88 ? -0.894 -1.438 -5.600 1.00 96.25 88 ALA A N 1
ATOM 669 C CA . ALA A 1 88 ? -1.020 -2.385 -6.707 1.00 96.25 88 ALA A CA 1
ATOM 670 C C . ALA A 1 88 ? -1.669 -1.737 -7.941 1.00 96.25 88 ALA A C 1
ATOM 672 O O . ALA A 1 88 ? -1.086 -1.741 -9.027 1.00 96.25 88 ALA A O 1
ATOM 673 N N . THR A 1 89 ? -2.823 -1.077 -7.764 1.00 96.25 89 THR A N 1
ATOM 674 C CA . THR A 1 89 ? -3.519 -0.412 -8.878 1.00 96.25 89 THR A CA 1
ATOM 675 C C . THR A 1 89 ? -2.674 0.698 -9.483 1.00 96.25 89 THR A C 1
ATOM 677 O O . THR A 1 89 ? -2.638 0.840 -10.694 1.00 96.25 89 THR A O 1
ATOM 680 N N . LEU A 1 90 ? -1.938 1.456 -8.662 1.00 95.50 90 LEU A N 1
ATOM 681 C CA . LEU A 1 90 ? -1.035 2.487 -9.169 1.00 95.50 90 LEU A CA 1
ATOM 682 C C . LEU A 1 90 ? 0.045 1.888 -10.081 1.00 95.50 90 LEU A C 1
ATOM 684 O O . LEU A 1 90 ? 0.310 2.447 -11.145 1.00 95.50 90 LEU A O 1
ATOM 688 N N . VAL A 1 91 ? 0.660 0.769 -9.694 1.00 96.25 91 VAL A N 1
ATOM 689 C CA . VAL A 1 91 ? 1.680 0.108 -10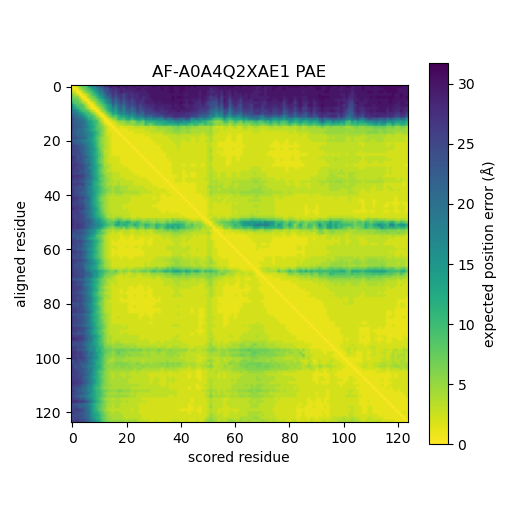.524 1.00 96.25 91 VAL A CA 1
ATOM 690 C C . VAL A 1 91 ? 1.094 -0.327 -11.866 1.00 96.25 91 VAL A C 1
ATOM 692 O O . VAL A 1 91 ? 1.705 -0.080 -12.904 1.00 96.25 91 VAL A O 1
ATOM 695 N N . HIS A 1 92 ? -0.095 -0.930 -11.866 1.00 97.25 92 HIS A N 1
ATOM 696 C CA . HIS A 1 92 ? -0.769 -1.325 -13.105 1.00 97.25 92 HIS A CA 1
ATOM 697 C C . HIS A 1 92 ? -1.192 -0.116 -13.952 1.00 97.25 92 HIS A C 1
ATOM 699 O O . HIS A 1 92 ? -1.012 -0.148 -15.169 1.00 97.25 92 HIS A O 1
ATOM 705 N N . ASP A 1 93 ? -1.653 0.972 -13.331 1.00 96.75 93 ASP A N 1
ATOM 706 C CA . ASP A 1 93 ? -1.992 2.220 -14.024 1.00 96.75 93 ASP A CA 1
ATOM 707 C C . ASP A 1 93 ? -0.763 2.823 -14.721 1.00 96.75 93 ASP A C 1
ATOM 709 O O . ASP A 1 93 ? -0.857 3.216 -15.877 1.00 96.75 93 ASP A O 1
ATOM 713 N N . ASP A 1 94 ? 0.415 2.840 -14.077 1.00 96.44 94 ASP A N 1
ATOM 714 C CA . ASP A 1 94 ? 1.644 3.353 -14.714 1.00 96.44 94 ASP A CA 1
ATOM 715 C C . ASP A 1 94 ? 2.003 2.580 -15.992 1.00 96.44 94 ASP A C 1
ATOM 717 O O . ASP A 1 94 ? 2.509 3.161 -16.955 1.00 96.44 94 ASP A O 1
ATOM 721 N N . ILE A 1 95 ? 1.733 1.271 -16.012 1.00 96.19 95 ILE A N 1
ATOM 722 C CA . ILE A 1 95 ? 1.961 0.415 -17.180 1.00 96.19 95 ILE A CA 1
ATOM 723 C C . ILE A 1 95 ? 0.957 0.748 -18.283 1.00 96.19 95 ILE A C 1
ATOM 725 O O . ILE A 1 95 ? 1.353 0.905 -19.439 1.00 96.19 95 ILE A O 1
ATOM 729 N N . MET A 1 96 ? -0.327 0.847 -17.931 1.00 96.44 96 MET A N 1
ATOM 730 C CA . MET A 1 96 ? -1.405 1.137 -18.880 1.00 96.44 96 MET A CA 1
ATOM 731 C C . MET A 1 96 ? -1.277 2.539 -19.484 1.00 96.44 96 MET A C 1
ATOM 733 O O . MET A 1 96 ? -1.505 2.709 -20.682 1.00 96.44 96 MET A O 1
ATOM 737 N N . ASP A 1 97 ? -0.853 3.514 -18.681 1.00 96.06 97 ASP A N 1
ATOM 738 C CA . ASP A 1 97 ? -0.673 4.909 -19.087 1.00 96.06 97 ASP A CA 1
ATOM 739 C C . ASP A 1 97 ? 0.676 5.163 -19.782 1.00 96.06 97 ASP A C 1
ATOM 741 O O . ASP A 1 97 ? 0.896 6.245 -20.330 1.00 96.06 97 ASP A O 1
ATOM 745 N N . GLY A 1 98 ? 1.600 4.194 -19.760 1.00 94.25 98 GLY A N 1
ATOM 746 C CA . GLY A 1 98 ? 2.961 4.373 -20.271 1.00 94.25 98 GLY A CA 1
ATOM 747 C C . GLY A 1 98 ? 3.740 5.451 -19.510 1.00 94.25 98 GLY A C 1
ATOM 748 O O . GLY A 1 98 ? 4.518 6.193 -20.108 1.00 94.25 98 GLY A O 1
ATOM 749 N N . ALA A 1 99 ? 3.505 5.579 -18.203 1.00 94.75 99 ALA A N 1
ATOM 750 C CA . ALA A 1 99 ? 4.098 6.624 -17.383 1.00 94.75 99 ALA A CA 1
ATOM 751 C C . ALA A 1 99 ? 5.570 6.321 -17.061 1.00 94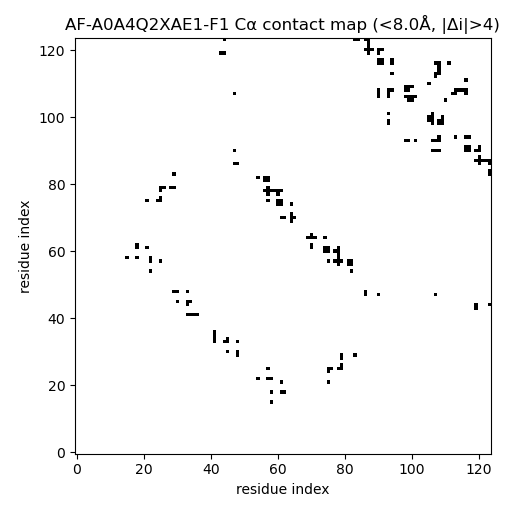.75 99 ALA A C 1
ATOM 753 O O . ALA A 1 99 ? 5.895 5.268 -16.506 1.00 94.75 99 ALA A O 1
ATOM 754 N N . ASP A 1 100 ? 6.452 7.286 -17.337 1.00 95.94 100 ASP A N 1
ATOM 755 C CA . ASP A 1 100 ? 7.875 7.207 -16.971 1.00 95.94 100 ASP A CA 1
ATOM 756 C C . ASP A 1 100 ? 8.137 7.624 -15.516 1.00 95.94 100 ASP A C 1
ATOM 758 O O . ASP A 1 100 ? 9.109 7.198 -14.886 1.00 95.94 100 ASP A O 1
ATOM 762 N N . THR A 1 101 ? 7.282 8.492 -14.961 1.00 94.44 101 THR A N 1
ATOM 763 C CA . THR A 1 101 ? 7.433 9.013 -13.596 1.00 94.44 101 THR A CA 1
ATOM 764 C C . THR A 1 101 ? 6.101 9.149 -12.868 1.00 94.44 101 THR A C 1
ATOM 766 O O . THR A 1 101 ? 5.078 9.504 -13.452 1.00 94.44 101 THR A O 1
ATOM 769 N N . ARG A 1 102 ? 6.140 8.960 -11.547 1.00 90.94 102 ARG A N 1
ATOM 770 C CA . ARG A 1 102 ? 5.057 9.260 -10.614 1.00 90.94 102 ARG A CA 1
ATOM 771 C C . ARG A 1 102 ? 5.605 10.035 -9.427 1.00 90.94 102 ARG A C 1
ATOM 773 O O . ARG A 1 102 ? 6.553 9.613 -8.776 1.00 90.94 102 ARG A O 1
ATOM 780 N N . ARG A 1 103 ? 4.998 11.192 -9.133 1.00 87.81 103 ARG A N 1
ATOM 781 C CA . ARG A 1 103 ? 5.447 12.100 -8.055 1.00 87.81 103 ARG A CA 1
ATOM 782 C C . ARG A 1 103 ? 6.950 12.417 -8.149 1.00 87.81 103 ARG A C 1
ATOM 784 O O . ARG A 1 103 ? 7.643 12.420 -7.140 1.00 87.81 103 ARG A O 1
ATOM 791 N N . MET A 1 104 ? 7.433 12.685 -9.367 1.00 90.50 104 MET A N 1
ATOM 792 C CA . MET A 1 104 ? 8.845 12.963 -9.684 1.00 90.50 104 MET A CA 1
ATOM 793 C C . MET A 1 104 ? 9.816 11.788 -9.468 1.00 90.50 104 MET A C 1
ATOM 795 O O . MET A 1 104 ? 11.027 11.974 -9.559 1.00 90.50 104 MET A O 1
ATOM 799 N N . VAL A 1 105 ? 9.310 10.583 -9.204 1.00 91.38 105 VAL A N 1
ATOM 800 C CA . VAL A 1 105 ? 10.100 9.360 -9.026 1.00 91.38 105 VAL A CA 1
ATOM 801 C C . VAL A 1 105 ? 9.858 8.436 -10.226 1.00 91.38 105 VAL A C 1
ATOM 803 O O . VAL A 1 105 ? 8.714 8.339 -10.668 1.00 91.38 105 VAL A O 1
ATOM 806 N N . PRO A 1 106 ? 10.884 7.756 -10.776 1.00 95.56 106 PRO A N 1
ATOM 807 C CA . PRO A 1 106 ? 10.683 6.786 -11.851 1.00 95.56 106 PRO A CA 1
ATOM 808 C C . PRO A 1 106 ? 9.700 5.684 -11.450 1.00 95.56 106 PRO A C 1
ATOM 810 O O . PRO A 1 106 ? 9.805 5.132 -10.350 1.00 95.56 106 PRO A O 1
ATOM 813 N N . THR A 1 107 ? 8.770 5.350 -12.335 1.00 96.44 107 THR A N 1
ATOM 814 C CA . THR A 1 107 ? 7.810 4.259 -12.118 1.00 96.44 107 THR A CA 1
ATOM 815 C C . THR A 1 107 ? 8.518 2.899 -12.113 1.00 96.44 107 THR A C 1
ATOM 817 O O . THR A 1 107 ? 9.660 2.764 -12.570 1.00 96.44 107 THR A O 1
ATOM 820 N N . ALA A 1 108 ? 7.862 1.867 -11.572 1.00 95.69 108 ALA A N 1
ATOM 821 C CA . ALA A 1 108 ? 8.423 0.513 -11.569 1.00 95.69 108 ALA A CA 1
ATOM 822 C C . ALA A 1 108 ? 8.674 0.012 -13.004 1.00 95.69 108 ALA A C 1
ATOM 824 O O . ALA A 1 108 ? 9.735 -0.548 -13.291 1.00 95.69 108 ALA A O 1
ATOM 825 N N . ASN A 1 109 ? 7.751 0.307 -13.925 1.00 96.81 109 ASN A N 1
ATOM 826 C CA . ASN A 1 109 ? 7.857 -0.089 -15.326 1.00 96.81 109 ASN A CA 1
ATOM 827 C C . ASN A 1 109 ? 8.964 0.660 -16.067 1.00 96.81 109 ASN A C 1
ATOM 829 O O . ASN A 1 109 ? 9.662 0.040 -16.865 1.00 96.81 109 ASN A O 1
ATOM 833 N N . ALA A 1 110 ? 9.206 1.935 -15.752 1.00 96.56 110 ALA A N 1
ATOM 834 C CA . ALA A 1 110 ? 10.344 2.663 -16.309 1.00 96.56 110 ALA A CA 1
ATOM 835 C C . ALA A 1 110 ? 11.694 2.099 -15.834 1.00 96.56 110 ALA A C 1
ATOM 837 O O . ALA A 1 110 ? 12.671 2.106 -16.580 1.00 96.56 110 ALA A O 1
ATOM 838 N N . LYS A 1 111 ? 11.767 1.594 -14.595 1.00 96.38 111 LYS A N 1
ATOM 839 C CA . LYS A 1 111 ? 13.007 1.036 -14.033 1.00 96.38 111 LYS A CA 1
ATOM 840 C C . LYS A 1 111 ? 13.300 -0.394 -14.454 1.00 96.38 111 LYS A C 1
ATOM 842 O O . LYS A 1 111 ? 14.459 -0.727 -14.696 1.00 96.38 111 LYS A O 1
ATOM 847 N N . TRP A 1 112 ? 12.278 -1.241 -14.469 1.00 96.88 112 TRP A N 1
ATOM 848 C CA . TRP A 1 112 ? 12.458 -2.691 -14.570 1.00 96.88 112 TRP A CA 1
ATOM 849 C C . TRP A 1 112 ? 11.600 -3.345 -15.653 1.00 96.88 112 TRP A C 1
ATOM 851 O O . TRP A 1 112 ? 11.623 -4.565 -15.811 1.00 96.88 112 TRP A O 1
ATOM 861 N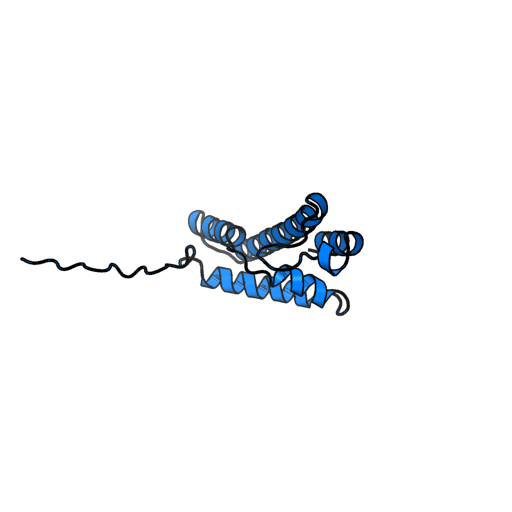 N . GLY A 1 113 ? 10.871 -2.543 -16.426 1.00 96.94 113 GLY A N 1
ATOM 862 C CA . GLY A 1 113 ? 10.015 -3.004 -17.507 1.00 96.94 113 GLY A CA 1
ATOM 863 C C . GLY A 1 113 ? 8.628 -3.444 -17.042 1.00 96.94 113 GLY A C 1
ATOM 864 O O . GLY A 1 113 ? 8.363 -3.698 -15.863 1.00 96.94 113 GLY A O 1
ATOM 865 N N . ASN A 1 114 ? 7.723 -3.549 -18.013 1.00 97.25 114 ASN A N 1
ATOM 866 C CA . ASN A 1 114 ? 6.311 -3.831 -17.763 1.00 97.25 114 ASN A CA 1
ATOM 867 C C . ASN A 1 114 ? 6.103 -5.213 -17.131 1.00 97.25 114 ASN A C 1
ATOM 869 O O . ASN A 1 114 ? 5.348 -5.327 -16.176 1.00 97.25 114 ASN A O 1
ATOM 873 N N . ALA A 1 115 ? 6.797 -6.249 -17.618 1.00 97.12 115 ALA A N 1
ATOM 874 C CA . ALA A 1 115 ? 6.568 -7.629 -17.183 1.00 97.12 115 ALA A CA 1
ATOM 875 C C . ALA A 1 115 ? 6.807 -7.826 -15.678 1.00 97.12 115 ALA A C 1
ATOM 877 O O . ALA A 1 115 ? 5.942 -8.358 -14.990 1.00 97.12 115 ALA A O 1
ATOM 878 N N . LEU A 1 116 ? 7.944 -7.352 -15.154 1.00 96.69 116 LEU A N 1
ATOM 879 C CA . LEU A 1 116 ? 8.207 -7.424 -13.716 1.00 96.69 116 LEU A CA 1
ATOM 880 C C . LEU A 1 116 ? 7.227 -6.545 -12.931 1.00 96.69 116 LEU A C 1
ATOM 882 O O .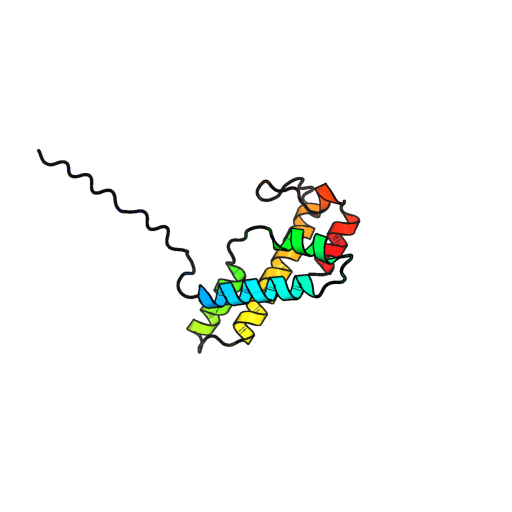 LEU A 1 116 ? 6.755 -6.948 -11.877 1.00 96.69 116 LEU A O 1
ATOM 886 N N . SER A 1 117 ? 6.880 -5.372 -13.457 1.00 96.69 117 SER A N 1
ATOM 887 C CA . SER A 1 117 ? 5.970 -4.444 -12.778 1.00 96.69 117 SER A CA 1
ATOM 888 C C . SER A 1 117 ? 4.554 -5.000 -12.630 1.00 96.69 117 SER A C 1
ATOM 890 O O . SER A 1 117 ? 3.953 -4.805 -11.580 1.00 96.69 117 SER A O 1
ATOM 892 N N . VAL A 1 118 ? 4.044 -5.744 -13.621 1.00 97.81 118 VAL A N 1
ATOM 893 C CA . VAL A 1 118 ? 2.768 -6.469 -13.486 1.00 97.81 118 VAL A CA 1
ATOM 894 C C . VAL A 1 118 ? 2.835 -7.427 -12.298 1.00 97.81 118 VAL A C 1
ATOM 896 O O . VAL A 1 118 ? 1.993 -7.336 -11.412 1.00 97.81 118 VAL A O 1
ATOM 899 N N . LEU A 1 119 ? 3.881 -8.262 -12.229 1.00 97.56 119 LEU A N 1
ATOM 900 C CA . LEU A 1 119 ? 4.053 -9.249 -11.156 1.00 97.56 119 LEU A CA 1
ATOM 901 C C . LEU A 1 119 ? 4.203 -8.604 -9.772 1.00 97.56 119 LEU A C 1
ATOM 903 O O . LEU A 1 119 ? 3.701 -9.138 -8.790 1.00 97.56 119 LEU A O 1
ATOM 907 N N . LEU A 1 120 ? 4.886 -7.460 -9.685 1.00 96.19 120 LEU A N 1
ATOM 908 C CA . LEU A 1 120 ? 5.002 -6.706 -8.434 1.00 96.19 120 LEU A CA 1
ATOM 909 C C . LEU A 1 120 ? 3.659 -6.114 -7.997 1.00 96.19 120 LEU A C 1
ATOM 911 O O . LEU A 1 120 ? 3.386 -6.075 -6.803 1.00 96.19 120 LEU A O 1
ATOM 915 N N . GLY A 1 121 ? 2.833 -5.665 -8.946 1.00 95.88 121 GLY A N 1
ATOM 916 C CA . GLY A 1 121 ? 1.464 -5.237 -8.667 1.00 95.88 121 GLY A CA 1
ATOM 917 C C . GLY A 1 121 ? 0.572 -6.397 -8.219 1.00 95.88 121 GLY A C 1
ATOM 918 O O . GLY A 1 121 ? -0.171 -6.235 -7.263 1.00 95.88 121 GLY A O 1
ATOM 919 N N . ASP A 1 122 ? 0.694 -7.572 -8.845 1.00 96.62 122 ASP A N 1
ATOM 920 C CA . ASP A 1 122 ? -0.081 -8.777 -8.496 1.00 96.62 122 ASP A CA 1
ATOM 921 C C . ASP A 1 122 ? 0.279 -9.348 -7.115 1.00 96.62 122 ASP A C 1
ATOM 923 O O . ASP A 1 122 ? -0.516 -10.058 -6.500 1.00 96.62 122 ASP A O 1
ATOM 927 N N . ALA A 1 123 ? 1.504 -9.091 -6.655 1.00 94.50 123 ALA A N 1
ATOM 928 C CA . ALA A 1 123 ? 2.020 -9.584 -5.386 1.00 94.50 123 ALA A CA 1
ATOM 929 C C . ALA A 1 123 ? 1.543 -8.769 -4.169 1.00 94.50 123 ALA A C 1
ATOM 931 O O . ALA A 1 123 ? 1.581 -9.292 -3.054 1.00 94.50 123 ALA A O 1
ATOM 932 N N . LEU A 1 124 ? 1.151 -7.507 -4.379 1.00 91.19 124 LEU A N 1
ATOM 933 C CA . LEU A 1 124 ? 0.679 -6.564 -3.355 1.00 91.19 124 LEU A CA 1
ATOM 934 C C . LEU A 1 124 ? -0.785 -6.809 -2.969 1.00 91.19 124 LEU A C 1
ATOM 936 O O . LEU A 1 124 ? -1.071 -6.702 -1.754 1.00 91.19 124 LEU A O 1
#

Nearest PDB structures (foldseek):
  5zlf-assembly2_D  TM=9.138E-01  e=2.911E-06  Escherichia coli K-12
  4gp1-assembly1_A  TM=8.962E-01  e=8.701E-06  Pyrobaculum calidifontis JCM 11548
  4gp2-assembly1_B  TM=8.943E-01  e=1.017E-05  Pyrobaculum calidifontis JCM 11548
  4jyx-assembly2_B  TM=9.261E-01  e=3.375E-05  Paraglaciecola sp. T6c
  3aqb-assembly2_D  TM=9.251E-01  e=3.204E-05  Micrococc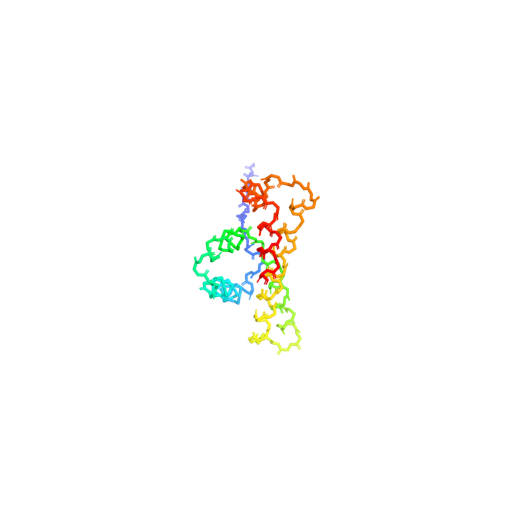us luteus

pLDDT: mean 90.03, std 14.43, range [41.94, 98.0]

Secondary structure (DSSP, 8-state):
--------------TTGGGHHHHHHHHHHHHHHHHTS-TTTHHHHHHHHTS----HHHHHHHHHHHHHT---HHHHHHHHHHHHHHHHHHHHHHHHTT-SEETTEE-HHHHH-HHHHHHHHHH-

Mean predicted aligned error: 6.59 Å

Sequence (124 aa):
MADTTAQTPTNTLFPFELVRAELERVEVSIREQVRAFDPAVEPYVAYICNTSGKRIRPALAILVGGATGGTTDDHLKIGVILELIHMATLVHDDIMDGADTRRMVPTANAKWGNALSV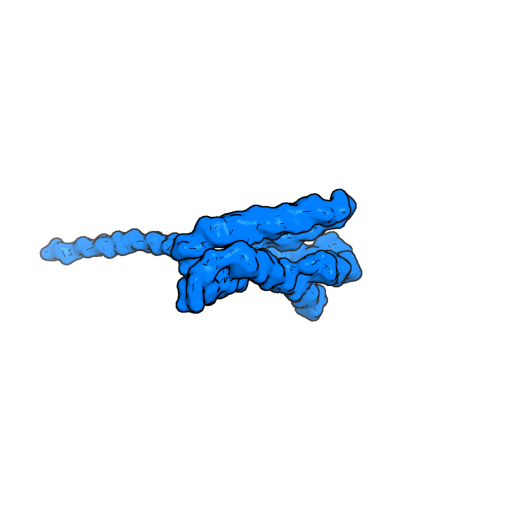LLGDAL